Protein AF-A0AA40CIK9-F1 (afdb_monomer)

Foldseek 3Di:
DLQWPLVVCLVVVVVCCVVVPNFADDQAATLVQDLQKDFDPVFPPFDFDPDQRTDPSHPSRTDGDIDHPVPPDDCVVPVPDDDQKDWDDKDWDDDPVSPRSRTTTPDMDTDMDGDDDDDDDD

Secondary structure (DSSP, 8-state):
----HHHHHHHHHHHHHHHTTSPPEETTEESSS-S-EEE-GGG-S-PPPSS--S-TTSGGGSSS-EEEGGGG--GGG-TT---SEEEEEEEEEE-TT-TT--S-EEEEEEEEEEPPPPPPP-

Solvent-accessible surface area (backbone atoms only — not comparable to full-atom values): 7825 Å² total; per-residue (Å²): 137,87,61,50,68,39,49,76,41,19,69,60,49,53,52,47,24,71,72,61,78,61,54,52,52,54,61,81,36,41,72,85,57,55,86,59,57,42,70,44,81,86,52,71,76,76,46,57,62,95,65,89,47,39,52,88,85,24,75,66,34,45,72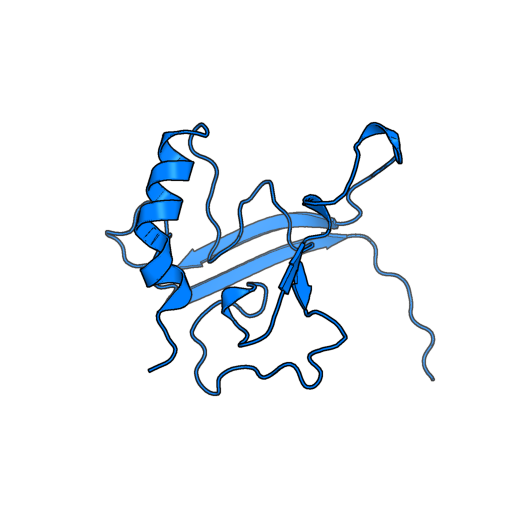,66,65,70,44,55,63,76,81,79,57,63,64,88,81,54,84,82,77,69,80,65,56,44,84,76,48,76,47,77,40,45,54,90,87,45,82,67,36,42,40,66,56,81,45,71,48,80,39,74,49,63,78,82,79,86,74,79,80,132

Organism: NCBI:txid92897

Sequence (122 aa):
MAGDKLVALAGVAERIIASHGGEQYLAGLWRSANLLWRVDITCWPYPRPSESRAPTWSWASIDSEIRSWSWNWPESKYPDISFMASLVGIAIIAHPKDYHKTGKVYGSRLEMRGRLKKVPRP

Radius of gyration: 15.98 Å; Cα contacts (8 Å, |Δi|>4): 167; chains: 1; bounding box: 42×35×42 Å

pLDDT: mean 81.79, std 10.62, range [37.59, 92.25]

Mean predicted aligned error: 7.46 Å

Structure (mmCIF, N/CA/C/O backbone):
data_AF-A0AA40CIK9-F1
#
_entry.id   AF-A0AA40CIK9-F1
#
loop_
_atom_site.group_PDB
_atom_site.id
_atom_site.type_symbol
_atom_site.label_atom_id
_atom_site.label_alt_id
_atom_site.label_comp_id
_atom_site.label_asym_id
_atom_site.label_entity_id
_atom_site.label_seq_id
_atom_site.pdbx_PDB_ins_code
_atom_site.Cartn_x
_atom_site.Cartn_y
_atom_site.Cartn_z
_atom_site.occupancy
_atom_site.B_iso_or_equiv
_atom_site.auth_seq_id
_atom_site.auth_comp_id
_atom_site.auth_asym_id
_atom_site.auth_atom_id
_atom_site.pdbx_PDB_model_num
ATOM 1 N N . MET A 1 1 ? -5.978 -18.854 -12.985 1.00 37.59 1 MET A N 1
ATOM 2 C CA . MET A 1 1 ? -6.668 -17.790 -12.228 1.00 37.59 1 MET A CA 1
ATOM 3 C C . MET A 1 1 ? -5.633 -17.135 -11.344 1.00 37.59 1 MET A C 1
ATOM 5 O O . MET A 1 1 ? -5.123 -17.779 -10.442 1.00 37.59 1 MET A O 1
ATOM 9 N N . ALA A 1 2 ? -5.216 -15.924 -11.691 1.00 52.59 2 ALA A N 1
ATOM 10 C CA . ALA A 1 2 ? -4.130 -15.232 -11.008 1.00 52.59 2 ALA A CA 1
ATOM 11 C C . ALA A 1 2 ? -4.652 -13.991 -10.273 1.00 52.59 2 ALA A C 1
ATOM 13 O O . ALA A 1 2 ? -3.898 -13.046 -10.135 1.00 52.59 2 ALA A O 1
ATOM 14 N N . GLY A 1 3 ? -5.924 -13.952 -9.851 1.00 58.88 3 GLY A N 1
ATOM 15 C CA . GLY A 1 3 ? -6.614 -12.751 -9.352 1.00 58.88 3 GLY A CA 1
ATOM 16 C C . GLY A 1 3 ? -6.562 -12.509 -7.837 1.00 58.88 3 GLY A C 1
ATOM 17 O O . GLY A 1 3 ? -7.053 -11.482 -7.376 1.00 58.88 3 GLY A O 1
ATOM 18 N N . ASP A 1 4 ? -5.966 -13.415 -7.058 1.00 73.69 4 ASP A N 1
ATOM 19 C CA . ASP A 1 4 ? -6.354 -13.579 -5.648 1.00 73.69 4 ASP A CA 1
ATOM 20 C C . ASP A 1 4 ? -5.382 -12.998 -4.617 1.00 73.69 4 ASP A C 1
ATOM 22 O O . ASP A 1 4 ? -5.602 -13.177 -3.429 1.00 73.69 4 ASP A O 1
ATOM 26 N N . LYS A 1 5 ? -4.318 -12.280 -5.005 1.00 87.25 5 LYS A N 1
ATOM 27 C CA . LYS A 1 5 ? -3.299 -11.821 -4.031 1.00 87.25 5 LYS A CA 1
ATOM 28 C C . LYS A 1 5 ? -3.878 -10.951 -2.909 1.00 87.25 5 LYS A C 1
ATOM 30 O O . LYS A 1 5 ? -3.555 -11.162 -1.746 1.00 87.25 5 LYS A O 1
ATOM 35 N N . LEU A 1 6 ? -4.731 -9.986 -3.259 1.00 88.88 6 LEU A N 1
ATOM 36 C CA . LEU A 1 6 ? -5.365 -9.108 -2.270 1.00 88.88 6 LEU A CA 1
ATOM 37 C C . LEU A 1 6 ? -6.403 -9.869 -1.444 1.00 88.88 6 LEU A C 1
ATOM 39 O O . LEU A 1 6 ? -6.390 -9.798 -0.223 1.00 88.88 6 LEU A O 1
ATOM 43 N N . VAL A 1 7 ? -7.233 -10.680 -2.106 1.00 89.62 7 VAL A N 1
ATOM 44 C CA . VAL A 1 7 ? -8.248 -11.517 -1.450 1.00 89.62 7 VAL A CA 1
ATOM 45 C C . VAL A 1 7 ? -7.615 -12.491 -0.452 1.00 89.62 7 VAL A C 1
ATOM 47 O O . VAL A 1 7 ? -8.083 -12.600 0.676 1.00 89.62 7 VAL A O 1
ATOM 50 N N . ALA A 1 8 ? -6.518 -13.147 -0.827 1.00 90.38 8 ALA A N 1
ATOM 51 C CA . ALA A 1 8 ? -5.797 -14.096 0.016 1.00 90.38 8 ALA A CA 1
ATOM 52 C C . ALA A 1 8 ? -5.186 -13.439 1.263 1.00 90.38 8 ALA A C 1
ATOM 54 O O . ALA A 1 8 ? -5.055 -14.087 2.298 1.00 90.38 8 ALA A O 1
ATOM 55 N N . LEU A 1 9 ? -4.827 -12.155 1.179 1.00 89.88 9 LEU A N 1
ATOM 56 C CA . LEU A 1 9 ? -4.256 -11.394 2.291 1.00 89.88 9 LEU A CA 1
ATOM 57 C C . LEU A 1 9 ? -5.290 -10.551 3.047 1.00 89.88 9 LEU A C 1
ATOM 59 O O . LEU A 1 9 ? -4.934 -9.928 4.047 1.00 89.88 9 LEU A O 1
ATOM 63 N N . ALA A 1 10 ? -6.555 -10.545 2.619 1.00 91.00 10 ALA A N 1
ATOM 64 C CA . ALA A 1 10 ? -7.573 -9.637 3.138 1.00 91.00 10 ALA A CA 1
ATOM 65 C C . ALA A 1 10 ? -7.771 -9.783 4.654 1.00 91.00 10 ALA A C 1
ATOM 67 O O . ALA A 1 10 ? -7.727 -8.789 5.372 1.00 91.00 10 ALA A O 1
ATOM 68 N N . GLY A 1 11 ? -7.879 -11.016 5.158 1.00 90.69 11 GLY A N 1
ATOM 69 C CA . GLY A 1 11 ? -8.047 -11.265 6.596 1.00 90.69 11 GLY A CA 1
ATOM 70 C C . GLY A 1 11 ? -6.827 -10.865 7.438 1.00 90.69 11 GLY A C 1
ATOM 71 O O . GLY A 1 11 ? -6.972 -10.396 8.567 1.00 90.69 11 GLY A O 1
ATOM 72 N N . VAL A 1 12 ? -5.614 -10.994 6.887 1.00 92.25 12 VAL A N 1
ATOM 73 C CA . VAL A 1 12 ? -4.391 -10.515 7.556 1.00 92.25 12 VAL A CA 1
ATOM 74 C C . VAL A 1 12 ? -4.398 -8.991 7.615 1.00 92.25 12 VAL A C 1
ATOM 76 O O . VAL A 1 12 ? -4.129 -8.417 8.670 1.00 92.25 12 VAL A O 1
ATOM 79 N N . ALA A 1 13 ? -4.752 -8.338 6.506 1.00 91.50 13 ALA A N 1
ATOM 80 C CA . ALA A 1 13 ? -4.875 -6.890 6.449 1.00 91.50 13 ALA A CA 1
ATOM 81 C C . ALA A 1 13 ? -5.925 -6.382 7.450 1.00 91.50 13 ALA A C 1
ATOM 83 O O . ALA A 1 13 ? -5.616 -5.499 8.240 1.00 91.50 13 ALA A O 1
ATOM 84 N N . GLU A 1 14 ? -7.117 -6.980 7.507 1.00 91.38 14 GLU A N 1
ATOM 85 C CA . GLU A 1 14 ? -8.162 -6.619 8.479 1.00 91.38 14 GLU A CA 1
ATOM 86 C C . GLU A 1 14 ? -7.675 -6.705 9.927 1.00 91.38 14 GLU A C 1
ATOM 88 O O . GLU A 1 14 ? -7.931 -5.805 10.729 1.00 91.38 14 GLU A O 1
ATOM 93 N N . ARG A 1 15 ? -6.918 -7.753 10.264 1.00 92.00 15 ARG A N 1
ATOM 94 C CA . ARG A 1 15 ? -6.380 -7.913 11.617 1.00 92.00 15 ARG A CA 1
ATOM 95 C C . ARG A 1 15 ? -5.346 -6.841 11.961 1.00 92.00 15 ARG A C 1
ATOM 97 O O . ARG A 1 15 ? -5.369 -6.340 13.082 1.00 92.00 15 ARG A O 1
ATOM 104 N N . ILE A 1 16 ? -4.489 -6.464 11.010 1.00 90.69 16 ILE A N 1
ATOM 105 C CA . ILE A 1 16 ? -3.524 -5.366 11.180 1.00 90.69 16 ILE A CA 1
ATOM 106 C C . ILE A 1 16 ? -4.257 -4.030 11.336 1.00 90.69 16 ILE A C 1
ATOM 108 O O . ILE A 1 16 ? -3.923 -3.261 12.231 1.00 90.69 16 ILE A O 1
ATOM 112 N N . ILE A 1 17 ? -5.291 -3.769 10.529 1.00 90.94 17 ILE A N 1
ATOM 113 C CA . ILE A 1 17 ? -6.125 -2.559 10.645 1.00 90.94 17 ILE A CA 1
ATOM 114 C C . ILE A 1 17 ? -6.714 -2.459 12.055 1.00 90.94 17 ILE A C 1
ATOM 116 O O . ILE A 1 17 ? -6.643 -1.401 12.681 1.00 90.94 17 ILE A O 1
ATOM 120 N N . ALA A 1 18 ? -7.257 -3.565 12.569 1.00 89.94 18 ALA A N 1
ATOM 121 C CA . ALA A 1 18 ? -7.840 -3.617 13.902 1.00 89.94 18 ALA A CA 1
ATOM 122 C C . ALA A 1 18 ? -6.804 -3.383 15.018 1.00 89.94 18 ALA A C 1
ATOM 124 O O . ALA A 1 18 ? -7.134 -2.749 16.018 1.00 89.94 18 ALA A O 1
ATOM 125 N N . SER A 1 19 ? -5.561 -3.858 14.866 1.00 89.50 19 SER A N 1
ATOM 126 C CA . SER A 1 19 ? -4.524 -3.734 15.902 1.00 89.50 19 SER A CA 1
ATOM 127 C C . SER A 1 19 ? -3.680 -2.457 15.821 1.00 89.50 19 SER A C 1
ATOM 129 O O . SER A 1 19 ? -3.148 -2.028 16.841 1.00 89.50 19 SER A O 1
ATOM 131 N N . HIS A 1 20 ? -3.561 -1.829 14.648 1.00 82.38 20 HIS A N 1
ATOM 132 C CA . HIS A 1 20 ? -2.719 -0.647 14.403 1.00 82.38 20 HIS A CA 1
ATOM 133 C C . HIS A 1 20 ? -3.525 0.651 14.231 1.00 82.38 20 HIS A C 1
ATOM 135 O O . HIS A 1 20 ? -3.118 1.562 13.514 1.00 82.38 20 HIS A O 1
ATOM 141 N N . GLY A 1 21 ? -4.673 0.758 14.903 1.00 81.69 21 GLY A N 1
ATOM 142 C CA . GLY A 1 21 ? -5.402 2.025 15.008 1.00 81.69 21 GLY A CA 1
ATOM 143 C C . GLY A 1 21 ? -6.130 2.454 13.732 1.00 81.69 21 GLY A C 1
ATOM 144 O O . GLY A 1 21 ? -6.268 3.649 13.482 1.00 81.69 21 GLY A O 1
ATOM 145 N N . GLY A 1 22 ? -6.608 1.504 12.925 1.00 79.88 22 GLY A N 1
ATOM 146 C CA . GLY A 1 22 ? -7.429 1.818 11.756 1.00 79.88 22 GLY A CA 1
ATOM 147 C C . GLY A 1 22 ? -6.632 2.359 10.572 1.00 79.88 22 GLY A C 1
ATOM 148 O O . GLY A 1 22 ? -7.163 3.146 9.785 1.00 79.88 22 GLY A O 1
ATOM 149 N N . GLU A 1 23 ? -5.361 1.967 10.442 1.00 84.12 23 GLU A N 1
ATOM 150 C CA . GLU A 1 23 ? -4.550 2.353 9.293 1.00 84.12 23 GLU A CA 1
ATOM 151 C C . GLU A 1 23 ? -5.260 2.010 7.974 1.00 84.12 23 GLU A C 1
ATOM 153 O O . GLU A 1 23 ? -5.839 0.939 7.801 1.00 84.12 23 GLU A O 1
ATOM 158 N N . GLN A 1 24 ? -5.225 2.936 7.016 1.00 86.81 24 GLN A N 1
ATOM 159 C CA . GLN A 1 24 ? -5.914 2.737 5.750 1.00 86.81 24 GLN A CA 1
ATOM 160 C C . GLN A 1 24 ? -5.119 1.793 4.837 1.00 86.81 24 GLN A C 1
ATOM 162 O O . GLN A 1 24 ? -4.005 2.114 4.413 1.00 86.81 24 GLN A O 1
ATOM 167 N N . TYR A 1 25 ? -5.738 0.665 4.486 1.00 88.31 25 TYR A N 1
ATOM 168 C CA . TYR A 1 25 ? -5.238 -0.268 3.482 1.00 88.31 25 TYR A CA 1
ATOM 169 C C . TYR A 1 25 ? -5.692 0.136 2.074 1.00 88.31 25 TYR A C 1
ATOM 171 O O . TYR A 1 25 ? -6.838 0.521 1.839 1.00 88.31 25 TYR A O 1
ATOM 179 N N . LEU A 1 26 ? -4.765 0.078 1.126 1.00 89.25 26 LEU A N 1
ATOM 180 C CA . LEU A 1 26 ? -4.859 0.652 -0.210 1.00 89.25 26 LEU A CA 1
ATOM 181 C C . LEU A 1 26 ? -4.412 -0.386 -1.238 1.00 89.25 26 LEU A C 1
ATOM 183 O O . LEU A 1 26 ? -3.299 -0.327 -1.760 1.00 89.25 26 LEU A O 1
ATOM 187 N N . ALA A 1 27 ? -5.286 -1.351 -1.526 1.00 89.69 27 ALA A N 1
ATOM 188 C CA . ALA A 1 27 ? -5.077 -2.359 -2.566 1.00 89.69 27 ALA A CA 1
ATOM 189 C C . ALA A 1 27 ? -3.697 -3.044 -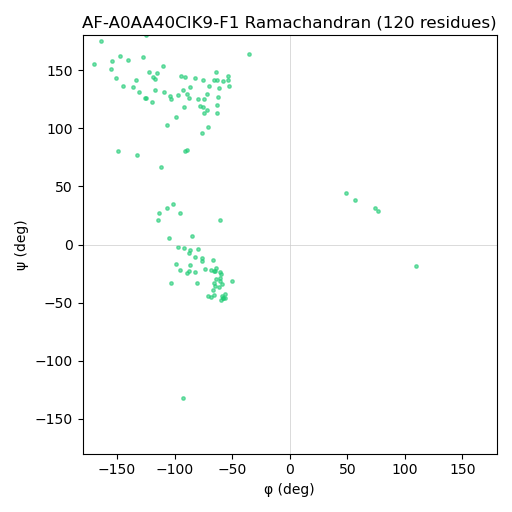2.504 1.00 89.69 27 ALA A C 1
ATOM 191 O O . ALA A 1 27 ? -3.032 -3.177 -3.531 1.00 89.69 27 ALA A O 1
ATOM 192 N N . GLY A 1 28 ? -3.232 -3.437 -1.315 1.00 88.31 28 GLY A N 1
ATOM 193 C CA . GLY A 1 28 ? -1.899 -4.021 -1.116 1.00 88.31 28 GLY A CA 1
ATOM 194 C C . GLY A 1 28 ? -0.916 -3.117 -0.376 1.00 88.31 28 GLY A C 1
ATOM 195 O O . GLY A 1 28 ? 0.081 -3.612 0.140 1.00 88.31 28 GLY A O 1
ATOM 196 N N . LEU A 1 29 ? -1.170 -1.813 -0.307 1.00 88.62 29 LEU A N 1
ATOM 197 C CA . LEU A 1 29 ? -0.288 -0.847 0.350 1.00 88.62 29 LEU A CA 1
ATOM 198 C C . LEU A 1 29 ? -0.922 -0.310 1.628 1.00 88.62 29 LEU A C 1
ATOM 200 O O . LEU A 1 29 ? -2.141 -0.238 1.731 1.00 88.62 29 LEU A O 1
ATOM 204 N N . TRP A 1 30 ? -0.102 0.118 2.577 1.00 86.38 30 TRP A N 1
ATOM 205 C CA . TRP A 1 30 ? -0.580 0.888 3.722 1.00 86.38 30 TRP A CA 1
ATOM 206 C C . TRP A 1 30 ? -0.429 2.372 3.419 1.00 86.38 30 TRP A C 1
ATOM 208 O O . TRP A 1 30 ? 0.525 2.774 2.755 1.00 86.38 30 TRP A O 1
ATOM 218 N N . ARG A 1 31 ? -1.353 3.213 3.888 1.00 81.62 31 ARG A N 1
ATOM 219 C CA . ARG A 1 31 ? -1.269 4.658 3.635 1.00 81.62 31 ARG A CA 1
ATOM 220 C C . ARG A 1 31 ? 0.020 5.276 4.179 1.00 81.62 31 ARG A C 1
ATOM 222 O O . ARG A 1 31 ? 0.523 6.200 3.545 1.00 81.62 31 ARG A O 1
ATOM 229 N N . SER A 1 32 ? 0.545 4.786 5.306 1.00 74.69 32 SER A N 1
ATOM 230 C CA . SER A 1 32 ? 1.844 5.235 5.828 1.00 74.69 32 SER A CA 1
ATOM 231 C C . SER A 1 32 ? 3.029 4.556 5.129 1.00 74.69 32 SER A C 1
ATOM 233 O O . SER A 1 32 ? 4.068 5.183 4.918 1.00 74.69 32 SER A O 1
ATOM 235 N N . ALA A 1 33 ? 2.873 3.292 4.717 1.00 64.94 33 ALA A N 1
ATOM 236 C CA . ALA A 1 33 ? 3.895 2.529 4.005 1.00 64.94 33 ALA A CA 1
ATOM 237 C C . ALA A 1 33 ? 3.757 2.727 2.486 1.00 64.94 33 ALA A C 1
ATOM 239 O O . ALA A 1 33 ? 3.175 1.932 1.749 1.00 64.94 33 ALA A O 1
ATOM 240 N N . ASN A 1 34 ? 4.314 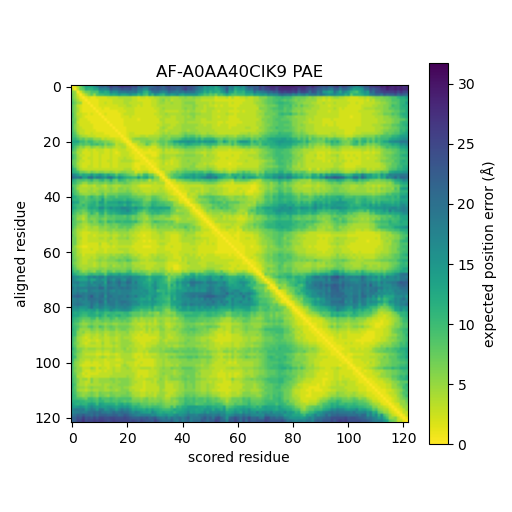3.863 2.080 1.00 67.81 34 ASN A N 1
ATOM 241 C CA . ASN A 1 34 ? 4.408 4.476 0.760 1.00 67.81 34 ASN A CA 1
ATOM 242 C C . ASN A 1 34 ? 4.578 3.542 -0.459 1.00 67.81 34 ASN A C 1
ATOM 244 O O . ASN A 1 34 ? 5.087 2.427 -0.387 1.00 67.81 34 ASN A O 1
ATOM 248 N N . LEU A 1 35 ? 4.328 4.127 -1.637 1.00 70.25 35 LEU A N 1
ATOM 249 C CA . LEU A 1 35 ? 4.659 3.653 -2.998 1.00 70.25 35 LEU A CA 1
ATOM 250 C C . LEU A 1 35 ? 6.169 3.455 -3.265 1.00 70.25 35 LEU A C 1
ATOM 252 O O . LEU A 1 35 ? 6.615 3.480 -4.406 1.00 70.25 35 LEU A O 1
ATOM 256 N N . LEU A 1 36 ? 6.970 3.295 -2.215 1.00 78.19 36 LEU A N 1
ATOM 257 C CA . LEU A 1 36 ? 8.408 3.051 -2.277 1.00 78.19 36 LEU A CA 1
ATOM 258 C C . LEU A 1 36 ? 8.730 1.562 -2.450 1.00 78.19 36 LEU A C 1
ATOM 260 O O . LEU A 1 36 ? 9.892 1.167 -2.376 1.00 78.19 36 LEU A O 1
ATOM 264 N N . TRP A 1 37 ? 7.723 0.720 -2.674 1.00 85.25 37 TRP A N 1
ATOM 265 C CA . TRP A 1 37 ? 7.979 -0.618 -3.177 1.00 85.25 37 TRP A CA 1
ATOM 266 C C . TRP A 1 37 ? 8.593 -0.523 -4.582 1.00 85.25 37 TRP A C 1
ATOM 268 O O . TRP A 1 37 ? 8.318 0.394 -5.357 1.00 85.25 37 TRP A O 1
ATOM 278 N N . ARG A 1 38 ? 9.448 -1.480 -4.915 1.00 84.81 38 ARG A N 1
ATOM 279 C CA . ARG A 1 38 ? 10.055 -1.617 -6.239 1.00 84.81 38 ARG A CA 1
ATOM 280 C C . ARG A 1 38 ? 10.131 -3.084 -6.611 1.00 84.81 38 ARG A C 1
ATOM 282 O O . ARG A 1 38 ? 10.138 -3.944 -5.734 1.00 84.81 38 ARG A O 1
ATOM 289 N N . VAL A 1 39 ? 10.243 -3.360 -7.902 1.00 86.94 39 VAL A N 1
ATOM 290 C CA . VAL A 1 39 ? 10.604 -4.701 -8.363 1.00 86.94 39 VAL A CA 1
ATOM 291 C C . VAL A 1 39 ? 12.094 -4.916 -8.129 1.00 86.94 39 VAL A C 1
ATOM 293 O O . VAL A 1 39 ? 12.889 -3.975 -8.274 1.00 86.94 39 VAL A O 1
ATOM 296 N N . ASP A 1 40 ? 12.467 -6.126 -7.723 1.00 83.75 40 ASP A N 1
ATOM 297 C CA . ASP A 1 40 ? 13.872 -6.510 -7.685 1.00 83.75 40 ASP A CA 1
ATOM 298 C C . ASP A 1 40 ? 14.449 -6.461 -9.107 1.00 83.75 40 ASP A C 1
ATOM 300 O O . ASP A 1 40 ? 13.898 -7.047 -10.036 1.00 83.75 40 ASP A O 1
ATOM 304 N N . ILE A 1 41 ? 15.555 -5.733 -9.279 1.00 78.62 41 ILE A N 1
ATOM 305 C CA . ILE A 1 41 ? 16.196 -5.522 -10.585 1.00 78.62 41 ILE A CA 1
ATOM 306 C C . ILE A 1 41 ? 16.728 -6.814 -11.199 1.00 78.62 41 ILE A C 1
ATOM 308 O O . ILE A 1 41 ? 16.935 -6.876 -12.407 1.00 78.62 41 ILE A O 1
ATOM 312 N N . THR A 1 42 ? 16.944 -7.836 -10.373 1.00 82.56 42 THR A N 1
ATOM 313 C CA . THR A 1 42 ? 17.396 -9.156 -10.811 1.00 82.56 42 THR A CA 1
ATOM 314 C C . THR A 1 42 ? 16.281 -9.974 -11.465 1.00 82.56 42 THR A C 1
ATOM 316 O O . THR A 1 42 ? 16.570 -10.937 -12.167 1.00 82.56 42 THR A O 1
ATOM 319 N N . CYS A 1 43 ? 15.015 -9.567 -11.321 1.00 76.31 43 CYS A N 1
ATOM 320 C CA . CYS A 1 43 ? 13.850 -10.277 -11.853 1.00 76.31 43 CYS A CA 1
ATOM 321 C C . CYS A 1 43 ? 13.374 -9.754 -13.222 1.00 76.31 43 CYS A C 1
ATOM 323 O O . CYS A 1 43 ? 12.187 -9.831 -13.537 1.00 76.31 43 CYS A O 1
ATOM 325 N N . TRP A 1 44 ? 14.260 -9.178 -14.039 1.00 74.75 44 TRP A N 1
ATOM 326 C CA . TRP A 1 44 ? 13.892 -8.745 -15.391 1.00 74.75 44 TRP A CA 1
ATOM 327 C C . TRP A 1 44 ? 13.650 -9.955 -16.318 1.00 74.75 44 TRP A C 1
ATOM 329 O O . TRP A 1 44 ? 14.483 -10.863 -16.330 1.00 74.75 44 TRP A O 1
ATOM 339 N N . PRO A 1 45 ? 12.588 -9.973 -17.153 1.00 75.06 45 PRO A N 1
ATOM 340 C CA . PRO A 1 45 ? 11.549 -8.951 -17.327 1.00 75.06 45 PRO A CA 1
ATOM 341 C C . PRO A 1 45 ? 10.443 -9.039 -16.266 1.00 75.06 45 PRO A C 1
ATOM 343 O O . PRO A 1 45 ? 10.028 -10.132 -15.908 1.00 75.06 45 PRO A O 1
ATOM 346 N N . TYR A 1 46 ? 9.915 -7.891 -15.822 1.00 78.75 46 TYR A N 1
ATOM 347 C CA . TYR A 1 46 ? 8.861 -7.813 -14.797 1.00 78.75 46 TYR A CA 1
ATOM 348 C C . TYR A 1 46 ? 7.488 -8.187 -15.384 1.00 78.75 46 TYR A C 1
ATOM 350 O O . TYR A 1 46 ? 6.822 -7.322 -15.970 1.00 78.75 46 TYR A O 1
ATOM 358 N N . PRO A 1 47 ? 7.023 -9.442 -15.263 1.00 78.25 47 PRO A N 1
ATOM 359 C CA . PRO A 1 47 ? 5.832 -9.870 -15.967 1.00 78.25 47 PRO A CA 1
ATOM 360 C C . PRO A 1 47 ? 4.609 -9.273 -15.271 1.00 78.25 47 PRO A C 1
ATOM 362 O O . PRO A 1 47 ? 4.391 -9.444 -14.064 1.00 78.25 47 PRO A O 1
ATOM 365 N N . ARG A 1 48 ? 3.791 -8.562 -16.047 1.00 83.06 48 ARG A N 1
ATOM 366 C CA . ARG A 1 48 ? 2.445 -8.174 -15.631 1.00 83.06 48 ARG A CA 1
ATOM 367 C C . ARG A 1 48 ? 1.472 -9.244 -16.137 1.00 83.06 48 ARG A C 1
ATOM 369 O O . ARG A 1 48 ? 1.564 -9.603 -17.312 1.00 83.06 48 ARG A O 1
ATOM 376 N N . PRO A 1 49 ? 0.546 -9.739 -15.299 1.00 83.62 49 PRO A N 1
ATOM 377 C CA . PRO A 1 49 ? -0.521 -10.615 -15.767 1.00 83.62 49 PRO A CA 1
ATOM 378 C C . PRO A 1 49 ? -1.284 -9.972 -16.929 1.00 83.62 49 PRO A C 1
ATOM 380 O O . PRO A 1 49 ? -1.493 -8.757 -16.932 1.00 83.62 49 PRO A O 1
ATOM 383 N N . SER A 1 50 ? -1.730 -10.784 -17.888 1.00 82.88 50 SER A N 1
ATOM 384 C CA . SER A 1 50 ? -2.572 -10.324 -19.003 1.00 82.88 50 SER A CA 1
ATOM 385 C C . SER A 1 50 ? -3.899 -9.730 -18.518 1.00 82.88 50 SER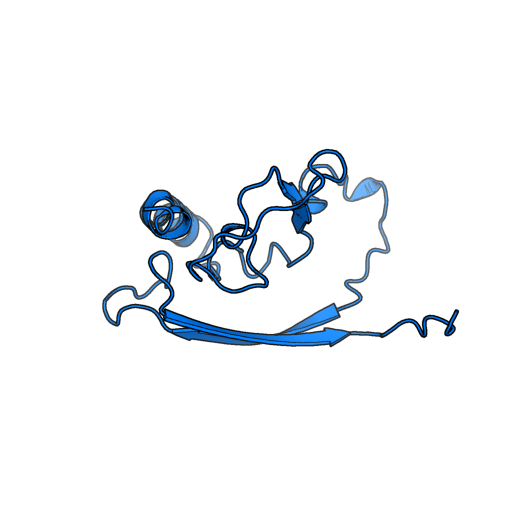 A C 1
ATOM 387 O O . SER A 1 50 ? -4.426 -8.800 -19.124 1.00 82.88 50 SER A O 1
ATOM 389 N N . GLU A 1 51 ? -4.417 -10.235 -17.399 1.00 85.00 51 GLU A N 1
ATOM 390 C CA . GLU A 1 51 ? -5.635 -9.753 -16.756 1.00 85.00 51 GLU A CA 1
ATOM 391 C C . GLU A 1 51 ? -5.319 -8.769 -15.622 1.00 85.00 51 GLU A C 1
ATOM 393 O O . GLU A 1 51 ? -4.549 -9.053 -14.699 1.00 85.00 51 GLU A O 1
ATOM 398 N N . SER A 1 52 ? -5.965 -7.603 -15.650 1.00 82.56 52 SER A N 1
ATOM 399 C CA . SER A 1 52 ? -5.823 -6.595 -14.599 1.00 82.56 52 SER A CA 1
ATOM 400 C C . SER A 1 52 ? -6.511 -7.045 -13.305 1.00 82.56 52 SER A C 1
ATOM 402 O O . SER A 1 52 ? -7.725 -6.926 -13.161 1.00 82.56 52 SER A O 1
ATOM 404 N N . ARG A 1 53 ? -5.725 -7.526 -12.338 1.00 85.81 53 ARG A N 1
ATOM 405 C CA . ARG A 1 53 ? -6.210 -7.997 -11.022 1.00 85.81 53 ARG A CA 1
ATOM 406 C C . ARG A 1 53 ? -6.076 -7.001 -9.871 1.00 85.81 53 ARG A C 1
ATOM 408 O O . ARG A 1 53 ? -6.647 -7.202 -8.805 1.00 85.81 53 ARG A O 1
ATOM 415 N N . ALA A 1 54 ? -5.248 -5.980 -10.055 1.00 89.94 54 ALA A N 1
ATOM 416 C CA . ALA A 1 54 ? -4.944 -4.979 -9.045 1.00 89.94 54 ALA A CA 1
ATOM 417 C C . ALA A 1 54 ? -4.514 -3.672 -9.730 1.00 89.94 54 ALA A C 1
ATOM 419 O O . ALA A 1 54 ? -4.049 -3.710 -10.874 1.00 89.94 54 ALA A O 1
ATOM 420 N N . PRO A 1 55 ? -4.621 -2.526 -9.039 1.00 90.00 55 PRO A N 1
ATOM 421 C CA . PRO A 1 55 ? -4.158 -1.240 -9.553 1.00 90.00 55 PRO A CA 1
ATOM 422 C C . PRO A 1 55 ? -2.700 -1.265 -10.012 1.00 90.00 55 PRO A C 1
ATOM 424 O O . PRO A 1 55 ? -1.856 -1.846 -9.338 1.00 90.00 55 PRO A O 1
ATOM 427 N N . THR A 1 56 ? -2.361 -0.579 -11.104 1.00 88.69 56 THR A N 1
ATOM 428 C CA . THR A 1 56 ? -1.000 -0.602 -11.685 1.00 88.69 56 THR A CA 1
ATOM 429 C C . THR A 1 56 ? 0.099 -0.091 -10.751 1.00 88.69 56 THR A C 1
ATOM 431 O O . THR A 1 56 ? 1.256 -0.473 -10.915 1.00 88.69 56 THR 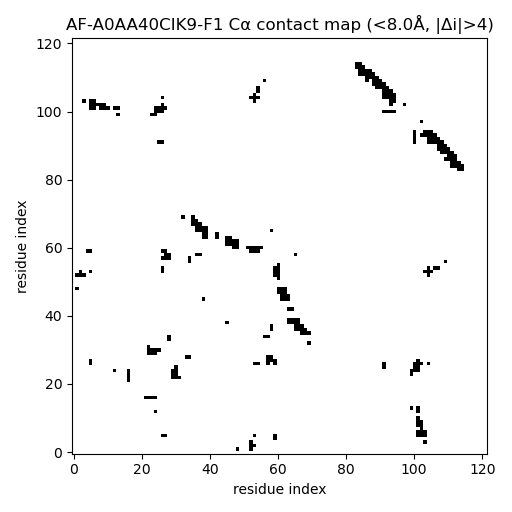A O 1
ATOM 434 N N . TRP A 1 57 ? -0.262 0.743 -9.775 1.00 88.81 57 TRP A N 1
ATOM 435 C CA . TRP A 1 57 ? 0.615 1.289 -8.738 1.00 88.81 57 TRP A CA 1
ATOM 436 C C . TRP A 1 57 ? 0.754 0.380 -7.502 1.00 88.81 57 TRP A C 1
ATOM 438 O O . TRP A 1 57 ? 1.541 0.683 -6.605 1.00 88.81 57 TRP A O 1
ATOM 448 N N . SER A 1 58 ? 0.012 -0.730 -7.438 1.00 90.12 58 SER A N 1
ATOM 449 C CA . SER A 1 58 ? 0.117 -1.734 -6.378 1.00 90.12 58 SER A CA 1
ATOM 450 C C . SER A 1 58 ? 1.121 -2.825 -6.744 1.00 90.12 58 SER A C 1
ATOM 452 O O . SER A 1 58 ? 1.174 -3.278 -7.892 1.00 90.12 58 SER A O 1
ATOM 454 N N . TRP A 1 59 ? 1.856 -3.322 -5.748 1.00 89.81 59 TRP A N 1
ATOM 455 C CA . TRP A 1 59 ? 2.743 -4.476 -5.907 1.00 89.81 59 TRP A CA 1
ATOM 456 C C . TRP A 1 59 ? 1.987 -5.742 -6.334 1.00 89.81 59 TRP A C 1
ATOM 458 O O . TRP A 1 59 ? 2.530 -6.588 -7.042 1.00 89.81 59 TRP A O 1
ATOM 468 N N . ALA A 1 60 ? 0.706 -5.866 -5.967 1.00 90.25 60 ALA A N 1
ATOM 469 C CA . ALA A 1 60 ? -0.115 -7.020 -6.325 1.00 90.25 60 ALA A CA 1
ATOM 470 C C . ALA A 1 60 ? -0.371 -7.103 -7.839 1.00 90.25 60 ALA A C 1
ATOM 472 O O . ALA A 1 60 ? -0.804 -8.136 -8.351 1.00 90.25 60 ALA A O 1
ATOM 473 N N . SER A 1 61 ? -0.081 -6.031 -8.578 1.00 89.44 61 SER A N 1
ATOM 474 C CA . SER A 1 61 ? -0.306 -5.945 -10.016 1.00 89.44 61 SER A CA 1
ATOM 475 C C . SER A 1 61 ? 0.757 -6.639 -10.873 1.00 89.44 61 SER A C 1
ATOM 477 O O . SER A 1 61 ? 0.581 -6.696 -12.086 1.00 89.44 61 SER A O 1
ATOM 479 N N . ILE A 1 62 ? 1.818 -7.191 -10.273 1.00 88.88 62 ILE A N 1
ATOM 480 C CA . ILE A 1 62 ? 2.899 -7.915 -10.966 1.00 88.88 62 ILE A CA 1
ATOM 481 C C . ILE A 1 62 ? 3.145 -9.301 -10.355 1.00 88.88 62 ILE A C 1
ATOM 483 O O . ILE A 1 62 ? 2.747 -9.565 -9.215 1.00 88.88 62 ILE A O 1
ATOM 487 N N . ASP A 1 63 ? 3.803 -10.183 -11.107 1.00 86.88 63 ASP A N 1
ATOM 488 C CA . ASP A 1 63 ? 4.260 -11.509 -10.664 1.00 86.88 63 ASP A CA 1
ATOM 489 C C . ASP A 1 63 ? 5.787 -11.573 -10.598 1.00 86.88 63 ASP A C 1
ATOM 491 O O . ASP A 1 63 ? 6.437 -12.259 -11.375 1.00 86.88 63 ASP A O 1
ATOM 495 N N . SER A 1 64 ? 6.362 -10.812 -9.666 1.00 86.38 64 SER A N 1
ATOM 496 C CA . SER A 1 64 ? 7.808 -10.749 -9.444 1.00 86.38 64 SER A CA 1
ATOM 497 C C . SER A 1 64 ? 8.125 -10.505 -7.971 1.00 86.38 64 SER A C 1
ATOM 499 O O . SER A 1 64 ? 7.265 -10.040 -7.217 1.00 86.38 64 SER A O 1
ATOM 501 N N . GLU A 1 65 ? 9.368 -10.779 -7.576 1.00 86.81 65 GLU A N 1
ATOM 502 C CA . GLU A 1 65 ? 9.890 -10.379 -6.273 1.00 86.81 65 GLU A CA 1
ATOM 503 C C . GLU A 1 65 ? 9.873 -8.850 -6.143 1.00 86.81 65 GLU A C 1
ATOM 505 O O . GLU A 1 65 ? 10.249 -8.113 -7.064 1.00 86.81 65 GLU A O 1
ATOM 510 N N . ILE A 1 66 ? 9.404 -8.378 -4.988 1.00 87.00 66 ILE A N 1
ATOM 511 C CA . ILE A 1 66 ? 9.339 -6.960 -4.644 1.00 87.00 66 ILE A CA 1
ATOM 512 C C . ILE A 1 66 ? 10.255 -6.668 -3.461 1.00 87.00 66 ILE A C 1
ATOM 514 O O . ILE A 1 66 ? 10.414 -7.478 -2.551 1.00 87.00 66 ILE A O 1
ATOM 518 N N . ARG A 1 67 ? 10.821 -5.466 -3.449 1.00 83.69 67 ARG A N 1
ATOM 519 C CA . ARG A 1 67 ? 11.590 -4.917 -2.332 1.00 83.69 67 ARG A CA 1
ATOM 520 C C . ARG A 1 67 ? 10.873 -3.680 -1.813 1.00 83.69 67 ARG A C 1
ATOM 522 O O . ARG A 1 67 ? 10.368 -2.887 -2.606 1.00 83.69 67 ARG A O 1
ATOM 529 N N . SER A 1 68 ? 10.876 -3.477 -0.500 1.00 76.88 68 SER A N 1
ATOM 530 C CA . SER A 1 68 ? 10.523 -2.187 0.097 1.00 76.88 68 SER A CA 1
ATOM 531 C C . SER A 1 68 ? 11.772 -1.544 0.678 1.00 76.88 68 SER A C 1
ATOM 533 O O . SER A 1 68 ? 12.500 -2.180 1.439 1.00 76.88 68 SER A O 1
ATOM 535 N N . TRP A 1 69 ? 12.003 -0.271 0.357 1.00 67.62 69 TRP A N 1
ATOM 536 C CA . TRP A 1 69 ? 13.088 0.502 0.967 1.00 67.62 69 TRP A CA 1
ATOM 537 C C . TRP A 1 69 ? 12.892 0.714 2.474 1.00 67.62 69 TRP A C 1
ATOM 539 O O . TRP A 1 69 ? 13.871 0.925 3.180 1.00 67.62 69 TRP A O 1
ATOM 549 N N . SER A 1 70 ? 11.652 0.626 2.975 1.00 62.75 70 SER A N 1
ATOM 550 C CA . SER A 1 70 ? 11.325 0.934 4.373 1.00 62.75 70 SER A CA 1
ATOM 551 C C . SER A 1 70 ? 11.792 -0.119 5.379 1.00 62.75 70 SER A C 1
ATOM 553 O O . SER A 1 70 ? 11.913 0.193 6.555 1.00 62.75 70 SER A O 1
ATOM 555 N N . TRP A 1 71 ? 12.046 -1.358 4.948 1.00 56.88 71 TRP A N 1
ATOM 556 C CA . TRP A 1 71 ? 12.370 -2.456 5.870 1.00 56.88 71 TRP A CA 1
ATOM 557 C C . TRP A 1 71 ? 13.840 -2.485 6.309 1.00 56.88 71 TRP A C 1
ATOM 559 O O . TRP A 1 71 ? 14.139 -2.989 7.384 1.00 56.88 71 TRP A O 1
ATOM 569 N N . ASN A 1 72 ? 14.749 -1.909 5.516 1.00 55.41 72 ASN A N 1
ATOM 570 C CA . ASN A 1 72 ? 16.196 -1.953 5.770 1.00 55.41 72 ASN A CA 1
ATOM 571 C C . ASN A 1 72 ? 16.788 -0.571 6.083 1.00 55.41 72 ASN A C 1
ATOM 573 O O . ASN A 1 72 ? 17.986 -0.355 5.891 1.00 55.41 72 ASN A O 1
ATOM 577 N N . TRP A 1 73 ? 15.959 0.381 6.513 1.00 62.78 73 TRP A N 1
ATOM 578 C CA . TRP A 1 73 ? 16.381 1.759 6.721 1.00 62.78 73 TRP A CA 1
ATO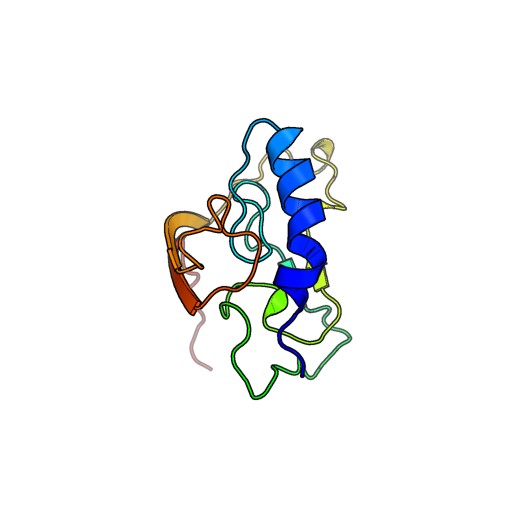M 579 C C . TRP A 1 73 ? 16.501 2.100 8.213 1.00 62.78 73 TRP A C 1
ATOM 581 O O . TRP A 1 73 ? 15.485 2.339 8.863 1.00 62.78 73 TRP A O 1
ATOM 591 N N . PRO A 1 74 ? 17.722 2.161 8.777 1.00 58.66 74 PRO A N 1
ATOM 592 C CA . PRO A 1 74 ? 17.906 2.693 10.113 1.00 58.66 74 PRO A CA 1
ATOM 593 C C . PRO A 1 74 ? 17.711 4.208 10.067 1.00 58.66 74 PRO A C 1
ATOM 595 O O . PRO A 1 74 ? 18.486 4.926 9.433 1.00 58.66 74 PRO A O 1
ATOM 598 N N . GLU A 1 75 ? 16.675 4.681 10.755 1.00 59.06 75 GLU A N 1
ATOM 599 C CA . GLU A 1 75 ? 16.305 6.097 10.906 1.00 59.06 75 GLU A CA 1
ATOM 600 C C . GLU A 1 75 ? 17.504 6.964 11.343 1.00 59.06 75 GLU A C 1
ATOM 602 O O . GLU A 1 75 ? 17.677 8.089 10.882 1.00 59.06 75 GLU A O 1
ATOM 607 N N . SER A 1 76 ? 18.425 6.381 12.120 1.00 65.56 76 SER A N 1
ATOM 608 C CA . SER A 1 76 ? 19.669 7.011 12.577 1.00 65.56 76 SER A CA 1
ATOM 609 C C . SER A 1 76 ? 20.680 7.344 11.475 1.00 65.56 76 SER A C 1
ATOM 611 O O . SER A 1 76 ? 21.542 8.196 11.680 1.00 65.56 76 SER A O 1
ATOM 613 N N . LYS A 1 77 ? 20.622 6.682 10.314 1.00 67.44 77 LYS A N 1
ATOM 614 C CA . LYS A 1 77 ? 21.633 6.839 9.257 1.00 67.44 77 LYS A CA 1
ATOM 615 C C . LYS A 1 77 ? 21.336 8.012 8.319 1.00 67.44 77 LYS A C 1
ATOM 617 O O . LYS A 1 77 ? 22.234 8.463 7.614 1.00 67.44 77 LYS A O 1
ATOM 622 N N . TYR A 1 78 ? 20.100 8.508 8.314 1.00 65.88 78 TYR A N 1
ATOM 623 C CA . TYR A 1 78 ? 19.653 9.555 7.398 1.00 65.88 78 TYR A CA 1
ATOM 624 C C . TYR A 1 78 ? 18.568 10.423 8.060 1.00 65.88 78 TYR A C 1
ATOM 626 O O . TYR A 1 78 ? 17.381 10.216 7.814 1.00 65.88 78 TYR A O 1
ATOM 634 N N . PRO A 1 79 ? 18.960 11.391 8.903 1.00 62.59 79 PRO A N 1
ATOM 635 C CA . PRO A 1 79 ? 18.013 12.218 9.653 1.00 62.59 79 PRO A CA 1
ATOM 636 C C . PRO A 1 79 ? 17.187 13.175 8.770 1.00 62.59 79 PRO A C 1
ATOM 638 O O . PRO A 1 79 ? 16.090 13.559 9.156 1.00 62.59 79 PRO A O 1
ATOM 641 N N . ASP A 1 80 ? 17.663 13.509 7.563 1.00 67.50 80 ASP A N 1
ATOM 642 C CA . ASP A 1 80 ? 17.052 14.520 6.679 1.00 67.50 80 ASP A CA 1
ATOM 643 C C . ASP A 1 80 ? 16.213 13.932 5.529 1.00 67.50 80 ASP A C 1
ATOM 645 O O . ASP A 1 80 ? 16.178 14.457 4.409 1.00 67.50 80 ASP A O 1
ATOM 649 N N . ILE A 1 81 ? 15.528 12.812 5.758 1.00 66.88 81 ILE A N 1
ATOM 650 C CA . ILE A 1 81 ? 14.642 12.257 4.729 1.00 66.88 81 ILE A CA 1
ATOM 651 C C . ILE A 1 81 ? 13.389 13.110 4.642 1.00 66.88 81 ILE A C 1
ATOM 653 O O . ILE A 1 81 ? 12.531 13.105 5.520 1.00 66.88 81 ILE A O 1
ATOM 657 N N . SER A 1 82 ? 13.244 13.780 3.508 1.00 68.06 82 SER A N 1
ATOM 658 C CA . SER A 1 82 ? 11.982 14.383 3.110 1.00 68.06 82 SER A CA 1
ATOM 659 C C . SER A 1 82 ? 11.332 13.528 2.027 1.00 68.06 82 SER A C 1
ATOM 661 O O . SER A 1 82 ? 11.940 13.208 1.001 1.00 68.06 82 SER A O 1
ATOM 663 N N . PHE A 1 83 ? 10.068 13.153 2.231 1.00 72.06 83 PHE A N 1
ATOM 664 C CA . PHE A 1 83 ? 9.278 12.549 1.164 1.00 72.06 83 PHE A CA 1
ATOM 665 C C . PHE A 1 83 ? 9.104 13.572 0.035 1.00 72.06 83 PHE A C 1
ATOM 667 O O . PHE A 1 83 ? 8.450 14.601 0.194 1.00 72.06 83 PHE A O 1
ATOM 674 N N . MET A 1 84 ? 9.703 13.291 -1.126 1.00 77.38 84 MET A N 1
ATOM 675 C CA . MET A 1 84 ? 9.668 14.191 -2.289 1.00 77.38 84 MET A CA 1
ATOM 676 C C . MET A 1 84 ? 8.334 14.173 -3.044 1.00 77.38 84 MET A C 1
ATOM 678 O O . MET A 1 84 ? 8.105 15.010 -3.925 1.00 77.38 84 MET A O 1
ATOM 682 N N . ALA A 1 85 ? 7.478 13.206 -2.723 1.00 80.44 85 ALA A N 1
ATOM 683 C CA . ALA A 1 85 ? 6.138 13.095 -3.252 1.00 80.44 85 ALA A CA 1
ATOM 684 C C . ALA A 1 85 ? 5.154 12.814 -2.117 1.00 80.44 85 ALA A C 1
ATOM 686 O O . ALA A 1 85 ? 5.453 12.053 -1.199 1.00 80.44 85 ALA A O 1
ATOM 687 N N . SER A 1 86 ? 3.979 13.421 -2.203 1.00 81.88 86 SER A N 1
ATOM 688 C CA . SER A 1 86 ? 2.875 13.228 -1.277 1.00 81.88 86 SER A CA 1
ATOM 689 C C . SER A 1 86 ? 1.658 12.674 -2.006 1.00 81.88 86 SER A C 1
ATOM 691 O O . SER A 1 86 ? 1.385 13.005 -3.164 1.00 81.88 86 SER A O 1
ATOM 693 N N . LEU A 1 87 ? 0.923 11.811 -1.311 1.00 82.94 87 LEU A N 1
ATOM 694 C CA . LEU A 1 87 ? -0.383 11.335 -1.742 1.00 82.94 87 LEU A CA 1
ATOM 695 C C . LEU A 1 87 ? -1.413 12.447 -1.514 1.00 82.94 87 LEU A C 1
ATOM 697 O O . LEU A 1 87 ? -1.617 12.867 -0.376 1.00 82.94 87 LEU A O 1
ATOM 701 N N . VAL A 1 88 ? -2.053 12.920 -2.582 1.00 88.50 88 VAL A N 1
ATOM 702 C CA . VAL A 1 88 ? -3.044 14.011 -2.522 1.00 88.50 88 VAL A CA 1
ATOM 703 C C . VAL A 1 88 ? -4.468 13.476 -2.618 1.00 88.50 88 VAL A C 1
ATOM 705 O O . VAL A 1 88 ? -5.367 14.004 -1.971 1.00 88.50 88 VAL A O 1
ATOM 708 N N . GLY A 1 89 ? -4.670 12.393 -3.366 1.00 87.94 89 GLY A N 1
ATOM 709 C CA . GLY A 1 89 ? -5.979 11.779 -3.545 1.00 87.94 89 GLY A CA 1
ATOM 710 C C . GLY A 1 89 ? -5.868 10.284 -3.797 1.00 87.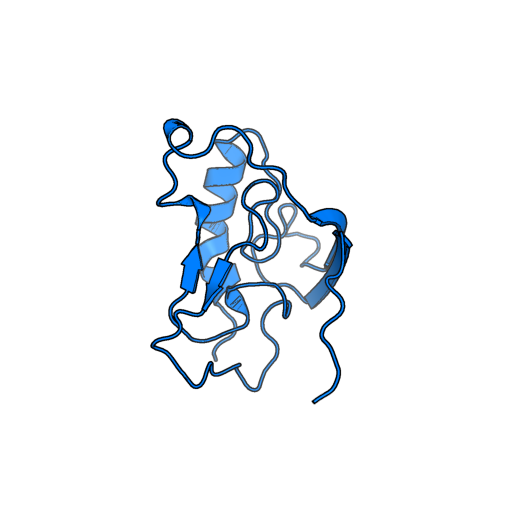94 89 GLY A C 1
ATOM 711 O O . GLY A 1 89 ? -4.944 9.813 -4.460 1.00 87.94 89 GLY A O 1
ATOM 712 N N . ILE A 1 90 ? -6.819 9.522 -3.264 1.00 89.94 90 ILE A N 1
ATOM 713 C CA . ILE A 1 90 ? -6.950 8.098 -3.560 1.00 89.94 90 ILE A CA 1
ATOM 714 C C . ILE A 1 90 ? -8.417 7.692 -3.585 1.00 89.94 90 ILE A C 1
ATOM 716 O O . ILE A 1 90 ? -9.200 8.075 -2.719 1.00 89.94 90 ILE A O 1
ATOM 720 N N . ALA A 1 91 ? -8.782 6.887 -4.576 1.00 90.81 91 ALA A N 1
ATOM 721 C CA . ALA A 1 91 ? -10.080 6.240 -4.657 1.00 90.81 91 ALA A CA 1
ATOM 722 C C . ALA A 1 91 ? -9.881 4.754 -4.945 1.00 90.81 91 ALA A C 1
ATOM 724 O O . ALA A 1 91 ? -9.149 4.393 -5.865 1.00 90.81 91 ALA A O 1
ATOM 725 N N . ILE A 1 92 ? -10.552 3.907 -4.167 1.00 90.94 92 ILE A N 1
ATOM 726 C CA . ILE A 1 92 ? -10.616 2.456 -4.362 1.00 90.94 92 ILE A CA 1
ATOM 727 C C . ILE A 1 92 ? -12.084 2.063 -4.440 1.00 90.94 92 ILE A C 1
ATOM 729 O O . ILE A 1 92 ? -12.863 2.381 -3.531 1.00 90.94 92 ILE A O 1
ATOM 733 N N . ILE A 1 93 ? -12.426 1.374 -5.524 1.00 92.12 93 ILE A N 1
ATOM 734 C CA . ILE A 1 93 ? -13.728 0.767 -5.772 1.00 92.12 93 ILE A CA 1
ATOM 735 C C . ILE A 1 93 ? -13.597 -0.713 -5.408 1.00 92.12 93 ILE A C 1
ATOM 737 O O . ILE A 1 93 ? -12.908 -1.467 -6.095 1.00 92.12 93 ILE A O 1
ATOM 741 N N . ALA A 1 94 ? -14.240 -1.107 -4.315 1.00 91.06 94 ALA A N 1
ATOM 742 C CA . ALA A 1 94 ? -14.302 -2.477 -3.815 1.00 91.06 94 ALA A CA 1
ATOM 743 C C . ALA A 1 94 ? -15.770 -2.896 -3.653 1.00 91.06 94 ALA A C 1
ATOM 745 O O . ALA A 1 94 ? -16.686 -2.124 -3.951 1.00 91.06 94 ALA A O 1
ATOM 746 N N . HIS A 1 95 ? -16.004 -4.127 -3.204 1.00 89.88 95 HIS A N 1
ATOM 747 C CA . HIS A 1 95 ? -17.361 -4.604 -2.961 1.00 89.88 95 HIS A CA 1
ATOM 748 C C . HIS A 1 95 ? -18.000 -3.804 -1.804 1.00 89.88 95 HIS A C 1
ATOM 750 O O . HIS A 1 95 ? -17.310 -3.545 -0.824 1.00 89.88 95 HIS A O 1
ATOM 756 N N . PRO A 1 96 ? -19.300 -3.448 -1.834 1.00 89.19 96 PRO A N 1
ATOM 757 C CA . PRO A 1 96 ? -19.911 -2.613 -0.788 1.00 89.19 96 PRO A CA 1
ATOM 758 C C . PRO A 1 96 ? -19.846 -3.192 0.633 1.00 89.19 96 PRO A C 1
ATOM 760 O O . PRO A 1 96 ? -19.880 -2.444 1.603 1.00 89.19 96 PRO A O 1
ATOM 763 N N . LYS A 1 97 ? -19.759 -4.523 0.755 1.00 89.31 97 LYS A N 1
ATOM 764 C CA . LYS A 1 97 ? -19.584 -5.224 2.043 1.00 89.31 97 LYS A CA 1
ATOM 765 C C . LYS A 1 97 ? -18.128 -5.283 2.524 1.00 89.31 97 LYS A C 1
ATOM 767 O O . LYS A 1 97 ? -17.887 -5.700 3.648 1.00 89.31 97 LYS A O 1
ATOM 772 N N . ASP A 1 98 ? -17.173 -4.911 1.677 1.00 88.56 98 ASP A N 1
ATOM 773 C CA . ASP A 1 98 ? -15.756 -4.815 2.026 1.00 88.56 98 ASP A CA 1
ATOM 774 C C . ASP A 1 98 ? -15.463 -3.385 2.504 1.00 88.56 98 ASP A C 1
ATOM 776 O O . ASP A 1 98 ? -15.013 -2.519 1.749 1.00 88.56 98 ASP A O 1
ATOM 780 N N . TYR A 1 99 ? -15.796 -3.124 3.771 1.00 86.06 99 TYR A N 1
ATOM 781 C CA . TYR A 1 99 ? -15.664 -1.801 4.390 1.00 86.06 99 TYR A CA 1
ATOM 782 C C . TYR A 1 99 ? -14.213 -1.312 4.422 1.00 86.06 99 TYR A C 1
ATOM 784 O O . TYR A 1 99 ? -13.950 -0.124 4.225 1.00 86.06 99 TYR A O 1
ATOM 792 N N . HIS A 1 100 ? -13.273 -2.233 4.641 1.00 88.19 100 HIS A N 1
ATOM 793 C CA . HIS A 1 100 ? -11.846 -1.937 4.726 1.00 88.19 100 HIS A CA 1
ATOM 794 C C . HIS A 1 100 ? -11.138 -1.963 3.366 1.00 88.19 100 HIS A C 1
ATOM 796 O O . HIS A 1 100 ? -9.989 -1.531 3.275 1.00 88.19 100 HIS A O 1
ATOM 802 N N . LYS A 1 101 ? -11.828 -2.391 2.301 1.00 90.25 101 LYS A N 1
ATOM 803 C CA . LYS A 1 101 ? -11.329 -2.460 0.919 1.00 90.25 101 LYS A CA 1
ATOM 804 C C . LYS A 1 101 ? -10.059 -3.308 0.809 1.00 90.25 101 LYS A C 1
ATOM 806 O O . LYS A 1 101 ? -9.123 -2.952 0.086 1.00 90.25 101 LYS A O 1
ATOM 811 N N . THR A 1 102 ? -10.014 -4.398 1.567 1.00 89.44 102 THR A N 1
ATOM 812 C CA . THR A 1 102 ? -8.853 -5.291 1.690 1.00 89.44 102 THR A CA 1
ATOM 813 C C . THR A 1 102 ? -8.836 -6.377 0.624 1.00 8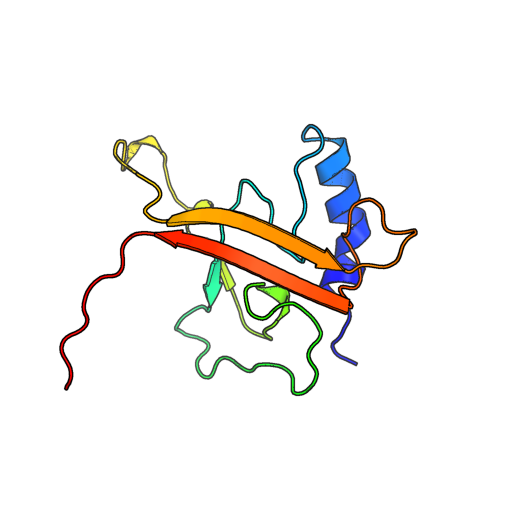9.44 102 THR A C 1
ATOM 815 O O . THR A 1 102 ? -7.767 -6.886 0.291 1.00 89.44 102 THR A O 1
ATOM 818 N N . GLY A 1 103 ? -9.997 -6.704 0.056 1.00 88.12 103 GLY A N 1
ATOM 819 C CA . GLY A 1 103 ? -10.166 -7.769 -0.917 1.00 88.12 103 GLY A CA 1
ATOM 820 C C . GLY A 1 103 ? -10.062 -7.300 -2.368 1.00 88.12 103 GLY A C 1
ATOM 821 O O . GLY A 1 103 ? -9.118 -6.629 -2.790 1.00 88.12 103 GLY A O 1
ATOM 822 N N . LYS A 1 104 ? -11.029 -7.732 -3.184 1.00 89.38 104 LYS A N 1
ATOM 823 C CA . LYS A 1 104 ? -11.014 -7.510 -4.633 1.00 89.38 104 LYS A CA 1
ATOM 824 C C . LYS A 1 104 ? -11.281 -6.043 -4.981 1.00 89.38 104 LYS A C 1
ATOM 826 O O . LYS A 1 104 ? -12.294 -5.469 -4.580 1.00 89.38 104 LYS A O 1
ATOM 831 N N . VAL A 1 105 ? -10.407 -5.481 -5.815 1.00 89.75 105 VAL A N 1
ATOM 832 C CA . VAL A 1 105 ? -10.503 -4.105 -6.317 1.00 89.75 105 VAL A CA 1
ATOM 833 C C . VAL A 1 105 ? -11.020 -4.108 -7.753 1.00 89.75 105 VAL A C 1
ATOM 835 O O . VAL A 1 105 ? -10.438 -4.746 -8.626 1.00 89.75 105 VAL A O 1
ATOM 838 N N . TYR A 1 106 ? -12.101 -3.372 -8.002 1.00 89.56 106 TYR A N 1
ATOM 839 C CA . TYR A 1 106 ? -12.740 -3.234 -9.318 1.00 89.56 106 TYR A CA 1
ATOM 840 C C . TYR A 1 106 ? -12.264 -1.999 -10.083 1.00 89.56 106 TYR A C 1
ATOM 842 O O . TYR A 1 106 ? -12.370 -1.935 -11.303 1.00 89.56 106 TYR A O 1
ATOM 850 N N . GLY A 1 107 ? -11.735 -1.008 -9.370 1.00 88.50 107 GLY A N 1
ATOM 851 C CA . GLY A 1 107 ? -11.232 0.223 -9.957 1.00 88.50 107 GLY A CA 1
ATOM 852 C C . GLY A 1 107 ? -10.478 1.055 -8.935 1.00 88.50 107 GLY A C 1
ATOM 853 O O . GLY A 1 107 ? -10.689 0.934 -7.726 1.00 88.50 107 GLY A O 1
ATOM 854 N N . SER A 1 108 ? -9.568 1.895 -9.420 1.00 90.12 108 SER A N 1
ATOM 855 C CA . SER A 1 108 ? -8.734 2.710 -8.544 1.00 90.12 108 SER A 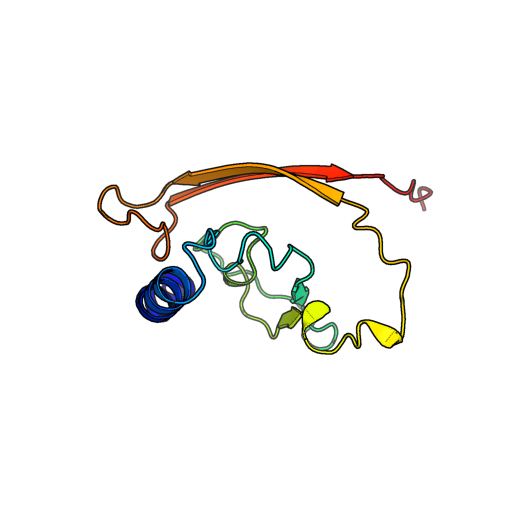CA 1
ATOM 856 C C . SER A 1 108 ? -8.227 3.975 -9.212 1.00 90.12 108 SER A C 1
ATOM 858 O O . SER A 1 108 ? -7.932 3.964 -10.407 1.00 90.12 108 SER A O 1
ATOM 860 N N . ARG A 1 109 ? -8.001 5.012 -8.409 1.00 91.81 109 ARG A N 1
ATOM 861 C CA . ARG A 1 109 ? -7.309 6.239 -8.800 1.00 91.81 109 ARG A CA 1
ATOM 862 C C . ARG A 1 109 ? -6.331 6.630 -7.703 1.00 91.81 109 ARG A C 1
ATOM 864 O O . ARG A 1 109 ? -6.683 6.591 -6.529 1.00 91.81 109 ARG A O 1
ATOM 871 N N . LEU A 1 110 ? -5.126 7.004 -8.107 1.00 89.56 110 LEU A N 1
ATOM 872 C CA . LEU A 1 110 ? -4.066 7.486 -7.235 1.00 89.56 110 LEU A CA 1
ATOM 873 C C . LEU A 1 110 ? -3.600 8.837 -7.770 1.00 89.56 110 LEU A C 1
ATOM 875 O O . LEU A 1 110 ? -3.236 8.944 -8.939 1.00 89.56 110 LEU A O 1
ATOM 879 N N . GLU A 1 111 ? -3.603 9.850 -6.917 1.00 90.69 111 GLU A N 1
ATOM 880 C CA . GLU A 1 111 ? -3.129 11.189 -7.235 1.00 90.69 111 GLU A CA 1
ATOM 881 C C . GLU A 1 111 ? -1.976 11.551 -6.318 1.00 90.69 111 GLU A C 1
ATOM 883 O O . GLU A 1 111 ? -2.104 11.561 -5.092 1.00 90.69 111 GLU A O 1
ATOM 888 N N . MET A 1 112 ? -0.844 11.878 -6.927 1.00 88.00 112 MET A N 1
ATOM 889 C CA . MET A 1 112 ? 0.355 12.274 -6.212 1.00 88.00 112 MET A CA 1
ATOM 890 C C . MET A 1 112 ? 0.806 13.649 -6.659 1.00 88.00 112 MET A C 1
ATOM 892 O O . MET A 1 112 ? 0.690 14.018 -7.827 1.00 88.00 112 MET A O 1
ATOM 896 N N . ARG A 1 113 ? 1.407 14.376 -5.727 1.00 89.06 113 ARG A N 1
ATOM 897 C CA . ARG A 1 113 ? 2.122 15.615 -5.998 1.00 89.06 113 ARG A CA 1
ATOM 898 C C . ARG A 1 113 ? 3.578 15.409 -5.637 1.00 89.06 113 ARG A C 1
ATOM 900 O O . ARG A 1 113 ? 3.879 14.917 -4.562 1.00 89.06 113 ARG A O 1
ATOM 907 N N . GLY A 1 114 ? 4.487 15.816 -6.510 1.00 87.69 114 GLY A N 1
ATOM 908 C CA . GLY A 1 114 ? 5.918 15.724 -6.251 1.00 87.69 114 GLY A CA 1
ATOM 909 C C . GLY A 1 114 ? 6.718 16.600 -7.200 1.00 87.69 114 GLY A C 1
ATOM 910 O O . GLY A 1 114 ? 6.166 17.222 -8.110 1.00 87.69 114 GLY A O 1
ATOM 911 N N . ARG A 1 115 ? 8.029 16.668 -6.976 1.00 85.94 115 ARG A N 1
ATOM 912 C CA . ARG A 1 115 ? 8.952 17.380 -7.868 1.00 85.94 115 ARG A CA 1
ATOM 913 C C . ARG A 1 115 ? 9.413 16.441 -8.979 1.00 85.94 115 ARG A C 1
ATOM 915 O O . ARG A 1 115 ? 9.941 15.370 -8.699 1.00 85.94 115 ARG A O 1
ATOM 922 N N . LEU A 1 116 ? 9.248 16.854 -10.232 1.00 83.38 116 LEU A N 1
ATOM 923 C CA . LEU A 1 116 ? 9.767 16.110 -11.379 1.00 83.38 116 LEU A CA 1
ATOM 924 C C . LEU A 1 116 ? 11.188 16.574 -11.699 1.00 83.38 116 LEU A C 1
ATOM 926 O O . LEU A 1 116 ? 11.441 17.769 -11.862 1.00 83.38 116 LEU A O 1
ATOM 930 N N . LYS A 1 117 ? 12.116 15.624 -11.830 1.00 82.19 117 LYS A N 1
ATOM 931 C CA . LYS A 1 117 ? 13.433 15.891 -12.409 1.00 82.19 117 LYS A CA 1
ATOM 932 C C . LYS A 1 117 ? 13.285 15.909 -13.929 1.00 82.19 117 LYS A C 1
ATOM 934 O O . LYS A 1 117 ? 12.794 14.940 -14.503 1.00 82.19 117 LYS A O 1
ATOM 939 N N . LYS A 1 118 ? 13.714 16.989 -14.588 1.00 82.75 118 LYS A N 1
ATOM 940 C CA . LYS A 1 118 ? 13.818 17.004 -16.054 1.00 82.75 118 LYS A CA 1
ATOM 941 C C . LYS A 1 118 ? 14.849 15.956 -16.470 1.00 82.75 118 LYS A C 1
ATOM 943 O O . LYS A 1 118 ? 16.005 16.039 -16.059 1.00 82.75 118 LYS A O 1
ATOM 948 N N . VAL A 1 119 ? 14.424 14.981 -17.265 1.00 79.56 119 VAL A N 1
ATOM 949 C CA . VAL A 1 119 ? 15.334 14.049 -17.932 1.00 79.56 119 VAL A CA 1
ATOM 950 C C . VAL A 1 119 ? 15.647 14.657 -19.303 1.00 79.56 119 VAL A C 1
ATOM 952 O O . VAL A 1 119 ? 14.700 14.918 -20.052 1.00 79.56 119 VAL A O 1
ATOM 955 N N . PRO A 1 120 ? 16.916 14.982 -19.615 1.00 72.06 120 PRO A N 1
ATOM 956 C CA . PRO A 1 120 ? 17.272 15.461 -20.945 1.00 72.06 120 PRO A CA 1
ATOM 957 C C . PRO A 1 120 ? 16.876 14.412 -21.988 1.00 72.06 120 PRO A C 1
ATOM 959 O O . PRO A 1 120 ? 16.982 13.212 -21.731 1.00 72.06 120 PRO A O 1
ATOM 962 N N . ARG A 1 121 ? 16.358 14.867 -23.136 1.00 67.19 121 ARG A N 1
ATOM 963 C CA . ARG A 1 121 ? 16.060 13.959 -24.250 1.00 67.19 121 ARG A CA 1
ATOM 964 C C . ARG A 1 121 ? 17.378 13.330 -24.734 1.00 67.19 121 ARG A C 1
ATOM 966 O O . ARG A 1 121 ? 18.383 14.042 -24.706 1.00 67.19 121 ARG A O 1
ATOM 973 N N . PRO A 1 122 ? 17.367 12.038 -25.106 1.00 65.69 122 PRO A N 1
ATOM 974 C CA . PRO A 1 122 ? 18.519 11.398 -25.730 1.00 65.69 122 PRO A CA 1
ATOM 975 C C . PRO A 1 122 ? 18.890 12.080 -27.049 1.00 65.69 122 PRO A C 1
ATOM 977 O O . PRO A 1 122 ? 17.981 12.669 -27.686 1.00 65.69 122 PRO A O 1
#